Protein AF-A0A354WTX1-F1 (afdb_monomer_lite)

Sequence (164 aa):
MATLYEIDEKLSNIFVTPEGTAVDGTTGEVLDTKALDDLQMEKWTKVDNICRYIKNLQSDMEQYKEEVDKLTARAVSAQKKIDSLKEYLAMHLEAGKKADVPSAQIRWRKSTVVSIPDEKRIPMGFMKQVITTKPDKILIKDCLRAGQTVPGATLEEKQNLSIK

Secondary structure (DSSP, 8-state):
---SS---HHHHHHHS--S-S---TTT-----HHHHHH----HHHHHHHHHHHHHHHHHHHHHHHHHHHHHHHHHHHHHHHHHHHHHHHHHHSPTTS-EEETTEEE----------S-GGGS-GGG----------HHHHHHHHHTT---TT--PPP-------

Structure (mmCIF, N/CA/C/O backbone):
data_AF-A0A354WTX1-F1
#
_entry.id   AF-A0A354WTX1-F1
#
loop_
_atom_site.group_PDB
_atom_site.id
_atom_site.type_symbol
_atom_site.label_atom_id
_atom_site.label_alt_id
_atom_site.label_comp_id
_atom_site.label_asym_id
_atom_site.label_entity_id
_atom_site.label_seq_id
_atom_site.pdbx_PDB_ins_code
_atom_site.Cartn_x
_atom_site.Cartn_y
_atom_site.Cartn_z
_atom_site.occupancy
_atom_site.B_iso_or_equiv
_atom_site.auth_seq_id
_atom_site.auth_comp_id
_atom_site.auth_asym_id
_atom_site.auth_atom_id
_atom_site.pdbx_PDB_model_num
ATOM 1 N N . MET A 1 1 ? 5.615 9.093 20.602 1.00 48.97 1 MET A N 1
ATOM 2 C CA . MET A 1 1 ? 4.557 9.492 19.650 1.00 48.97 1 MET A CA 1
ATOM 3 C C . MET A 1 1 ? 3.677 10.513 20.337 1.00 48.97 1 MET A C 1
ATOM 5 O O . MET A 1 1 ? 3.398 10.328 21.514 1.00 48.97 1 MET A O 1
ATOM 9 N N . ALA A 1 2 ? 3.319 11.603 19.6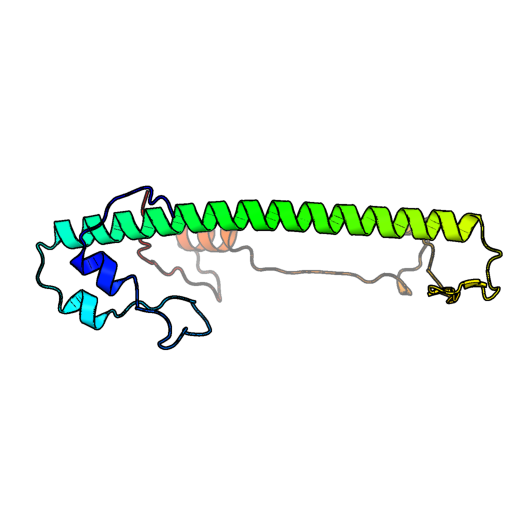61 1.00 57.12 2 ALA A N 1
ATOM 10 C CA . ALA A 1 2 ? 2.326 12.532 20.188 1.00 57.12 2 ALA A CA 1
ATOM 11 C C . ALA A 1 2 ? 0.944 11.907 19.964 1.00 57.12 2 ALA A C 1
ATOM 13 O O . ALA A 1 2 ? 0.580 11.642 18.822 1.00 57.12 2 ALA A O 1
ATOM 14 N N . THR A 1 3 ? 0.215 11.616 21.036 1.00 73.00 3 THR A N 1
ATOM 15 C CA . THR A 1 3 ? -1.151 11.091 20.953 1.00 73.00 3 THR A CA 1
ATOM 16 C C . THR A 1 3 ? -2.130 12.252 20.801 1.00 73.00 3 THR A C 1
ATOM 18 O O . THR A 1 3 ? -1.972 13.293 21.436 1.00 73.00 3 THR A O 1
ATOM 21 N N . LEU A 1 4 ? -3.141 12.096 19.941 1.00 77.44 4 LEU A N 1
ATOM 22 C CA . LEU A 1 4 ? -4.161 13.129 19.726 1.00 77.44 4 LEU A CA 1
ATOM 23 C C . LEU A 1 4 ? -5.085 13.264 20.946 1.00 77.44 4 LEU A C 1
ATOM 25 O O . LEU A 1 4 ? -5.546 14.358 21.265 1.00 77.44 4 LEU A O 1
ATOM 29 N N . TYR A 1 5 ? -5.328 12.151 21.636 1.00 81.75 5 TYR A N 1
ATOM 30 C CA . TYR A 1 5 ? -6.134 12.078 22.845 1.00 81.75 5 TYR A CA 1
ATOM 31 C C . TYR A 1 5 ? -5.376 11.400 23.983 1.00 81.75 5 TYR A C 1
ATOM 33 O O . TYR A 1 5 ? -4.724 10.370 23.787 1.00 81.75 5 TYR A O 1
ATOM 41 N N . GLU A 1 6 ? -5.529 11.948 25.187 1.00 82.62 6 GLU A N 1
ATOM 42 C CA . GLU A 1 6 ? -5.105 11.306 26.430 1.00 82.62 6 GLU A CA 1
ATOM 43 C C . GLU A 1 6 ? -6.123 10.238 26.850 1.00 82.62 6 GLU A C 1
ATOM 45 O O . GLU A 1 6 ? -7.339 10.476 26.832 1.00 82.62 6 GLU A O 1
ATOM 50 N N . ILE A 1 7 ? -5.613 9.070 27.235 1.00 84.75 7 ILE A N 1
ATOM 51 C CA . ILE A 1 7 ? -6.384 7.943 27.765 1.00 84.75 7 ILE A CA 1
ATOM 52 C C . ILE A 1 7 ? -5.926 7.616 29.187 1.00 84.75 7 ILE A C 1
ATOM 54 O O . ILE A 1 7 ? -4.781 7.882 29.548 1.00 84.75 7 ILE A O 1
ATOM 58 N N . ASP A 1 8 ? -6.822 7.038 29.984 1.00 83.94 8 ASP A N 1
ATOM 59 C CA . ASP A 1 8 ? -6.533 6.590 31.348 1.00 83.94 8 ASP A CA 1
ATOM 60 C C . ASP A 1 8 ? -5.355 5.604 31.379 1.00 83.94 8 ASP A C 1
ATOM 62 O O . ASP A 1 8 ? -5.271 4.689 30.556 1.00 83.94 8 ASP A O 1
ATOM 66 N N . GLU A 1 9 ? -4.462 5.767 32.356 1.00 79.62 9 GLU A N 1
ATOM 67 C CA . GLU A 1 9 ? -3.217 5.000 32.476 1.00 79.62 9 GLU A CA 1
ATOM 68 C C . GLU A 1 9 ? -3.467 3.486 32.581 1.00 79.62 9 GLU A C 1
ATOM 70 O O . GLU A 1 9 ? -2.736 2.689 31.991 1.00 79.62 9 GLU A O 1
ATOM 75 N N . LYS A 1 10 ? -4.545 3.061 33.259 1.00 77.69 10 LYS A N 1
ATOM 76 C CA . LYS A 1 10 ? -4.878 1.635 33.402 1.00 77.69 10 LYS A CA 1
ATOM 77 C C . LYS A 1 10 ? -5.288 1.022 32.069 1.00 77.69 10 LYS A C 1
ATOM 79 O O . LYS A 1 10 ? -4.920 -0.112 31.787 1.00 77.69 10 LYS A O 1
ATOM 84 N N . LEU A 1 11 ? -6.024 1.774 31.250 1.00 78.81 11 LEU A N 1
ATOM 85 C CA . LEU A 1 11 ? -6.405 1.352 29.902 1.00 78.81 11 LEU A CA 1
ATOM 86 C C . LEU A 1 11 ? -5.221 1.419 28.941 1.00 78.81 11 LEU A C 1
ATOM 88 O O . LEU A 1 11 ? -5.027 0.490 28.165 1.00 78.81 11 LEU A O 1
ATOM 92 N N . SER A 1 12 ? -4.384 2.452 29.050 1.00 75.69 12 SER A N 1
ATOM 93 C CA . SER A 1 12 ? -3.141 2.552 28.284 1.00 75.69 12 SER A CA 1
ATOM 94 C C . SER A 1 12 ? -2.252 1.329 28.499 1.00 75.69 12 SER A C 1
ATOM 96 O O . SER A 1 12 ? -1.736 0.787 27.533 1.00 75.69 12 SER A O 1
ATOM 98 N N . ASN A 1 13 ? -2.118 0.846 29.735 1.00 75.06 13 ASN A N 1
ATOM 99 C CA . ASN A 1 13 ? -1.311 -0.339 30.044 1.00 75.06 13 ASN A CA 1
ATOM 100 C C . ASN A 1 13 ? -1.927 -1.656 29.538 1.00 75.06 13 ASN A C 1
ATOM 102 O O . ASN A 1 13 ? -1.200 -2.617 29.313 1.00 75.06 13 ASN A O 1
ATOM 106 N N . ILE A 1 14 ? -3.251 -1.717 29.353 1.00 75.06 14 ILE A N 1
ATOM 107 C CA . ILE A 1 14 ? -3.923 -2.871 28.727 1.00 75.06 14 ILE A CA 1
ATOM 108 C C . ILE A 1 14 ? -3.722 -2.845 27.208 1.00 75.06 14 ILE A C 1
ATOM 110 O O . ILE A 1 14 ? -3.540 -3.890 26.589 1.00 75.06 14 ILE A O 1
ATOM 114 N N . PHE A 1 15 ? -3.747 -1.655 26.603 1.00 71.81 15 PHE A N 1
ATOM 115 C CA . PHE A 1 15 ? -3.575 -1.474 25.161 1.00 71.81 15 PHE A CA 1
ATOM 116 C C . PHE A 1 15 ? -2.108 -1.500 24.711 1.00 71.81 15 PHE A C 1
ATOM 118 O O . PHE A 1 15 ? -1.822 -1.810 23.557 1.00 71.81 15 PHE A O 1
ATOM 125 N N . VAL A 1 16 ? -1.175 -1.173 25.607 1.00 63.91 16 VAL A N 1
ATOM 126 C CA . VAL A 1 16 ? 0.269 -1.186 25.367 1.00 63.91 16 VAL A CA 1
ATOM 127 C C . VAL A 1 16 ? 0.861 -2.364 26.126 1.00 63.91 16 VAL A C 1
ATOM 129 O O . VAL A 1 16 ? 1.198 -2.264 27.303 1.00 63.91 16 VAL A O 1
ATOM 132 N N . THR A 1 17 ? 1.010 -3.502 25.457 1.00 54.75 17 THR A N 1
ATOM 133 C CA . THR A 1 17 ? 1.785 -4.605 26.029 1.00 54.75 17 THR A CA 1
ATOM 134 C C . THR A 1 17 ? 3.263 -4.199 26.072 1.00 54.75 17 THR A C 1
ATOM 136 O O . THR A 1 17 ? 3.777 -3.692 25.069 1.00 54.75 17 THR A O 1
ATOM 139 N N . PRO A 1 18 ? 3.983 -4.431 27.186 1.00 46.94 18 PRO A N 1
ATOM 140 C CA . PRO A 1 18 ? 5.437 -4.368 27.191 1.00 46.94 18 PRO A CA 1
ATOM 141 C C . PRO A 1 18 ? 5.950 -5.359 26.148 1.00 46.94 18 PRO A C 1
ATOM 143 O O . PRO A 1 18 ? 5.509 -6.507 26.113 1.00 46.94 18 PRO A O 1
ATOM 146 N N . GLU A 1 19 ? 6.819 -4.872 25.273 1.00 48.44 19 GLU A N 1
ATOM 147 C CA . GLU A 1 19 ? 7.413 -5.565 24.133 1.00 48.44 19 GLU A CA 1
ATOM 148 C C . GLU A 1 19 ? 7.473 -7.104 24.270 1.00 48.44 19 GLU A C 1
ATOM 150 O O . GLU A 1 19 ? 8.220 -7.641 25.087 1.00 48.44 19 GLU A O 1
ATOM 155 N N . GLY A 1 20 ? 6.729 -7.825 23.417 1.00 47.62 20 GLY A N 1
ATOM 156 C CA . GLY A 1 20 ? 7.103 -9.197 23.050 1.00 47.62 20 GLY A CA 1
ATOM 157 C C . GLY A 1 20 ? 6.191 -10.361 23.448 1.00 47.62 20 GLY A C 1
ATOM 158 O O . GLY A 1 20 ? 6.700 -11.474 23.568 1.00 47.62 20 GLY A O 1
ATOM 159 N N . THR A 1 21 ? 4.869 -10.200 23.576 1.00 39.56 21 THR A N 1
ATOM 160 C CA . THR A 1 21 ? 3.966 -11.372 23.632 1.00 39.56 21 THR A CA 1
ATOM 161 C C . THR A 1 21 ? 2.957 -11.391 22.483 1.00 39.56 21 THR A C 1
ATOM 163 O O . THR A 1 21 ? 2.128 -10.505 22.342 1.00 39.56 21 THR A O 1
ATOM 166 N N . ALA A 1 22 ? 3.118 -12.422 21.643 1.00 37.97 22 ALA A N 1
ATOM 167 C CA . ALA A 1 22 ? 2.235 -12.909 20.581 1.00 37.97 22 ALA A CA 1
ATOM 168 C C . ALA A 1 22 ? 1.531 -11.837 19.731 1.00 37.97 22 ALA A C 1
ATOM 170 O O . ALA A 1 22 ? 0.352 -11.546 19.900 1.00 37.97 22 ALA A O 1
ATOM 171 N N . VAL A 1 23 ? 2.255 -11.337 18.728 1.00 44.81 23 VAL A N 1
ATOM 172 C CA . VAL A 1 23 ? 1.644 -10.721 17.547 1.00 44.81 23 VAL A CA 1
ATOM 173 C C . VAL A 1 23 ? 0.732 -11.772 16.903 1.00 44.81 23 VAL A C 1
ATOM 175 O O . VAL A 1 23 ? 1.229 -12.769 16.375 1.00 44.81 23 VAL A O 1
ATOM 178 N N . ASP A 1 24 ? -0.588 -11.582 16.953 1.00 45.31 24 ASP A N 1
ATOM 179 C CA . ASP A 1 24 ? -1.495 -12.332 16.086 1.00 45.31 24 ASP A CA 1
ATOM 180 C C . ASP A 1 24 ? -1.164 -11.958 14.636 1.00 45.31 24 ASP A C 1
ATOM 182 O O . ASP A 1 24 ? -1.369 -10.818 14.208 1.00 45.31 24 ASP A O 1
ATOM 186 N N . GLY A 1 25 ? -0.596 -12.910 13.890 1.00 41.25 25 GLY A N 1
ATOM 187 C CA . GLY A 1 25 ? -0.036 -12.705 12.548 1.00 41.25 25 GLY A CA 1
ATOM 188 C C . GLY A 1 25 ? -1.056 -12.312 11.472 1.00 41.25 25 GLY A C 1
ATOM 189 O O . GLY A 1 25 ? -0.680 -12.128 10.316 1.00 41.25 25 GLY A O 1
ATOM 190 N N . THR A 1 26 ? -2.330 -12.188 11.840 1.00 40.41 26 THR A N 1
ATOM 191 C CA . THR A 1 26 ? -3.440 -11.797 10.968 1.00 40.41 26 THR A CA 1
ATOM 192 C C . THR A 1 26 ? -3.954 -10.383 11.212 1.00 40.41 26 THR A C 1
ATOM 194 O O . THR A 1 26 ? -4.395 -9.746 10.256 1.00 40.41 26 THR A O 1
ATOM 197 N N . THR A 1 27 ? -3.879 -9.875 12.445 1.00 43.62 27 THR A N 1
ATOM 198 C CA . THR A 1 27 ? -4.576 -8.633 12.834 1.00 43.62 27 THR A CA 1
ATOM 199 C C . THR A 1 27 ? -3.638 -7.580 13.428 1.00 43.62 27 THR A C 1
ATOM 201 O O . THR A 1 27 ? -3.970 -6.400 13.420 1.00 43.62 27 THR A O 1
ATOM 204 N N . GLY A 1 28 ? -2.446 -7.968 13.902 1.00 45.44 28 GLY A N 1
ATOM 205 C CA . GLY A 1 28 ? -1.471 -7.037 14.488 1.00 45.44 28 GLY A CA 1
ATOM 206 C C . GLY A 1 28 ? -1.902 -6.401 15.818 1.00 45.44 28 GLY A C 1
ATOM 207 O O . GLY A 1 28 ? -1.156 -5.596 16.368 1.00 45.44 28 GLY A O 1
ATOM 208 N N . GLU A 1 29 ? -3.069 -6.767 16.351 1.00 50.03 29 GLU A N 1
ATOM 209 C CA . GLU A 1 29 ? -3.581 -6.285 17.633 1.00 50.03 29 GLU A CA 1
ATOM 210 C C . GLU A 1 29 ? -3.171 -7.229 18.769 1.00 50.03 29 GLU A C 1
ATOM 212 O O . GLU A 1 29 ? -3.405 -8.437 18.711 1.00 50.03 29 GLU A O 1
ATOM 217 N N . VAL A 1 30 ? -2.597 -6.657 19.829 1.00 55.06 30 VAL A N 1
ATOM 218 C CA . VAL A 1 30 ? -2.377 -7.319 21.122 1.00 55.06 30 VAL A CA 1
ATOM 219 C C . VAL A 1 30 ? -3.390 -6.737 22.111 1.00 55.06 30 VAL A C 1
ATOM 221 O O . VAL A 1 30 ? -3.047 -5.973 23.006 1.00 55.06 30 VAL A O 1
ATOM 224 N N . LEU A 1 31 ? -4.678 -7.018 21.891 1.00 58.53 31 LEU A N 1
ATOM 225 C CA . LEU A 1 31 ? -5.747 -6.591 22.796 1.00 58.53 31 LEU A CA 1
ATOM 226 C C . LEU A 1 31 ? -6.088 -7.732 23.763 1.00 58.53 31 LEU A C 1
ATOM 228 O O . LEU A 1 31 ? -6.745 -8.703 23.379 1.00 58.53 31 LEU A O 1
ATOM 232 N N . ASP A 1 32 ? -5.696 -7.607 25.033 1.00 67.38 32 ASP A N 1
ATOM 233 C CA . ASP A 1 32 ? -6.185 -8.509 26.081 1.00 67.38 32 ASP A CA 1
ATOM 234 C C . ASP A 1 32 ? -7.626 -8.132 26.458 1.00 67.38 32 ASP A C 1
ATOM 236 O O . ASP A 1 32 ? -7.900 -7.354 27.375 1.00 67.38 32 ASP A O 1
ATOM 240 N N . THR A 1 33 ? -8.569 -8.684 25.696 1.00 68.50 33 THR A N 1
ATOM 241 C CA . THR A 1 33 ? -10.012 -8.504 25.912 1.00 68.50 33 THR A CA 1
ATOM 242 C C . THR A 1 33 ? -10.462 -8.938 27.307 1.00 68.50 33 THR A C 1
ATOM 244 O O . THR A 1 33 ? -11.394 -8.343 27.841 1.00 68.50 33 THR A O 1
ATOM 247 N N . LYS A 1 34 ? -9.775 -9.899 27.942 1.00 68.88 34 LYS A N 1
ATOM 248 C CA . LYS A 1 34 ? -10.098 -10.340 29.306 1.00 68.88 34 LYS A CA 1
ATOM 249 C C . LYS A 1 34 ? -9.658 -9.311 30.336 1.00 68.88 34 LYS A C 1
ATOM 251 O O . LYS A 1 34 ? -10.458 -8.931 31.182 1.00 68.88 34 LYS A O 1
ATOM 256 N N . ALA A 1 35 ? -8.433 -8.797 30.219 1.00 70.12 35 ALA A N 1
ATOM 257 C CA . ALA A 1 35 ? -7.965 -7.710 31.078 1.00 70.12 35 ALA A CA 1
ATOM 258 C C . ALA A 1 35 ? -8.824 -6.448 30.917 1.00 70.12 35 ALA A C 1
ATOM 260 O O . ALA A 1 35 ? -9.086 -5.744 31.895 1.00 70.12 35 ALA A O 1
ATOM 261 N N . LEU A 1 36 ? -9.302 -6.179 29.695 1.00 74.50 36 LEU A N 1
ATOM 262 C CA . LEU A 1 36 ? -10.254 -5.106 29.458 1.00 74.50 36 LEU A CA 1
ATOM 263 C C . LEU A 1 36 ? -11.559 -5.375 30.206 1.00 74.50 36 LEU A C 1
ATOM 265 O O . LEU A 1 36 ? -12.004 -4.487 30.923 1.00 74.50 36 LEU A O 1
ATOM 269 N N . ASP A 1 37 ? -12.175 -6.549 30.074 1.00 77.06 37 ASP A N 1
ATOM 270 C CA . ASP A 1 37 ? -13.432 -6.906 30.750 1.00 77.06 37 ASP A CA 1
ATOM 271 C C . ASP A 1 37 ? -13.327 -6.886 32.282 1.00 77.06 37 ASP A C 1
ATOM 273 O O . ASP A 1 37 ? -14.221 -6.347 32.940 1.00 77.06 37 ASP A O 1
ATOM 277 N N . ASP A 1 38 ? -12.211 -7.362 32.833 1.00 77.75 38 ASP A N 1
ATOM 278 C CA . ASP A 1 38 ? -11.940 -7.402 34.273 1.00 77.75 38 ASP A CA 1
ATOM 279 C C . ASP A 1 38 ? -11.668 -6.011 34.879 1.00 77.75 38 ASP A C 1
ATOM 281 O O . ASP A 1 38 ? -11.791 -5.817 36.096 1.00 77.75 38 ASP A O 1
ATOM 285 N N . LEU A 1 39 ? -11.340 -5.009 34.051 1.00 78.44 39 LEU A N 1
ATOM 286 C CA . LEU A 1 39 ? -11.106 -3.643 34.508 1.00 78.44 39 LEU A CA 1
ATOM 287 C C . LEU A 1 39 ? -12.392 -3.015 35.070 1.00 78.44 39 LEU A C 1
ATOM 289 O O . LEU A 1 39 ? -13.314 -2.641 34.337 1.00 78.44 39 LEU A O 1
ATOM 293 N N . GLN A 1 40 ? -12.401 -2.818 36.389 1.00 77.75 40 GLN A N 1
ATOM 294 C CA . GLN A 1 40 ? -13.459 -2.113 37.110 1.00 77.75 40 GLN A CA 1
ATOM 295 C C . GLN A 1 40 ? -13.336 -0.595 36.910 1.00 77.75 40 GLN A C 1
ATOM 297 O O . GLN A 1 40 ? -12.481 0.067 37.501 1.00 77.75 40 GLN A O 1
ATOM 302 N N . MET A 1 41 ? -14.209 -0.048 36.066 1.00 81.88 41 MET A N 1
ATOM 303 C CA . MET A 1 41 ? -14.314 1.371 35.725 1.00 81.88 41 MET A CA 1
ATOM 304 C C . MET A 1 41 ? -15.780 1.714 35.421 1.00 81.88 41 MET A C 1
ATOM 306 O O . MET A 1 41 ? -16.558 0.845 35.024 1.00 81.88 41 MET A O 1
ATOM 310 N N . GLU A 1 42 ? -16.165 2.982 35.585 1.00 85.69 42 GLU A N 1
ATOM 311 C CA . GLU A 1 42 ? -17.477 3.463 35.143 1.00 85.69 42 GLU A CA 1
ATOM 312 C C . GLU A 1 42 ? -17.653 3.218 33.631 1.00 85.69 42 GLU A C 1
ATOM 314 O O . GLU A 1 42 ? -16.760 3.487 32.824 1.00 85.69 42 GLU A O 1
ATOM 319 N N . LYS A 1 43 ? -18.800 2.645 33.248 1.00 79.94 43 LYS A N 1
ATOM 320 C CA . LYS A 1 43 ? -19.035 2.114 31.899 1.00 79.94 43 LYS A CA 1
ATOM 321 C C . LYS A 1 43 ? -18.765 3.153 30.810 1.00 79.94 43 LYS A C 1
ATOM 323 O O . LYS A 1 43 ? -18.112 2.829 29.820 1.00 79.94 43 LYS A O 1
ATOM 328 N N . TRP A 1 44 ? -19.254 4.379 30.972 1.00 85.50 44 TRP A N 1
ATOM 329 C CA . TRP A 1 44 ? -19.088 5.435 29.975 1.00 85.50 44 TRP A CA 1
ATOM 330 C C . TRP A 1 44 ? -17.666 5.978 29.915 1.00 85.50 44 TRP A C 1
ATOM 332 O O . TRP A 1 44 ? -17.182 6.278 28.830 1.00 85.50 44 TRP A O 1
ATOM 342 N N . THR A 1 45 ? -16.963 6.003 31.040 1.00 84.19 45 THR A N 1
ATOM 343 C CA . THR A 1 45 ? -15.543 6.350 31.121 1.00 84.19 45 THR A CA 1
ATOM 344 C C . THR A 1 45 ? -14.696 5.326 30.367 1.00 84.19 45 THR A C 1
ATOM 346 O O . THR A 1 45 ? -13.800 5.693 29.608 1.00 84.19 45 THR A O 1
ATOM 349 N N . LYS A 1 46 ? -15.014 4.034 30.500 1.00 81.81 46 LYS A N 1
ATOM 350 C CA . LYS A 1 46 ? -14.344 2.963 29.749 1.00 81.81 46 LYS A CA 1
ATOM 351 C C . LYS A 1 46 ? -14.604 3.086 28.248 1.00 81.81 46 LYS A C 1
ATOM 353 O O . LYS A 1 46 ? -13.669 3.002 27.457 1.00 81.81 46 LYS A O 1
ATOM 358 N N . VAL A 1 47 ? -15.855 3.344 27.860 1.00 85.50 47 VAL A N 1
ATOM 359 C CA . VAL A 1 47 ? -16.238 3.576 26.457 1.00 85.50 47 VAL A CA 1
ATOM 360 C C . VAL A 1 47 ? -15.525 4.801 25.875 1.00 85.50 47 VAL A C 1
ATOM 362 O O . VAL A 1 47 ? -14.982 4.706 24.779 1.00 85.50 47 VAL A O 1
ATOM 365 N N . ASP A 1 48 ? -15.477 5.925 26.596 1.00 86.31 48 ASP A N 1
ATOM 366 C CA . ASP A 1 48 ? -14.813 7.153 26.138 1.00 86.31 48 ASP A CA 1
ATOM 367 C C . ASP A 1 48 ? -13.319 6.923 25.883 1.00 86.31 48 ASP A C 1
ATOM 369 O O . ASP A 1 48 ? -12.803 7.262 24.819 1.00 86.31 48 ASP A O 1
ATOM 373 N N . ASN A 1 49 ? -12.630 6.254 26.809 1.00 85.19 49 ASN A N 1
ATOM 374 C CA . ASN A 1 49 ? -11.215 5.931 26.649 1.00 85.19 49 ASN A CA 1
ATOM 375 C C . ASN A 1 49 ? -10.947 4.978 25.473 1.00 85.19 49 ASN A C 1
ATOM 377 O O . ASN A 1 49 ? -9.986 5.186 24.732 1.00 85.19 49 ASN A O 1
ATOM 381 N N . ILE A 1 50 ? -11.805 3.975 25.250 1.00 85.19 50 ILE A N 1
ATOM 382 C CA . ILE A 1 50 ? -11.709 3.096 24.071 1.00 85.19 50 ILE A CA 1
ATOM 383 C C . ILE A 1 50 ? -11.901 3.910 22.782 1.00 85.19 50 ILE A C 1
ATOM 385 O O . ILE A 1 50 ? -11.120 3.771 21.843 1.00 85.19 50 ILE A O 1
ATOM 389 N N . CYS A 1 51 ? -12.893 4.804 22.736 1.00 86.44 51 CYS A N 1
ATOM 390 C CA . CYS A 1 51 ? -13.121 5.680 21.585 1.00 86.44 51 CYS A CA 1
ATOM 391 C C . CYS A 1 51 ? -11.909 6.577 21.294 1.00 86.44 51 CYS A C 1
ATOM 393 O O . CYS A 1 51 ? -11.505 6.704 20.138 1.00 86.44 51 CYS A O 1
ATOM 395 N N . ARG A 1 52 ? -11.304 7.173 22.328 1.00 86.69 52 ARG A N 1
ATOM 396 C CA . ARG A 1 52 ? -10.079 7.981 22.208 1.00 86.69 52 ARG A CA 1
ATOM 397 C C . ARG A 1 52 ? -8.906 7.166 21.673 1.00 86.69 52 ARG A C 1
ATOM 399 O O . ARG A 1 52 ? -8.202 7.635 20.782 1.00 86.69 52 ARG A O 1
ATOM 406 N N . TYR A 1 53 ? -8.729 5.943 22.170 1.00 85.19 53 TYR A N 1
ATOM 407 C CA . TYR A 1 53 ? -7.681 5.046 21.692 1.00 85.19 53 TYR A CA 1
ATOM 408 C C . TYR A 1 53 ? -7.874 4.682 20.213 1.00 85.19 53 TYR A C 1
ATOM 410 O O . TYR A 1 53 ? -6.936 4.799 19.428 1.00 85.19 53 TYR A O 1
ATOM 418 N N . ILE A 1 54 ? -9.103 4.365 19.791 1.00 86.44 54 ILE A N 1
ATOM 419 C CA . ILE A 1 54 ? -9.416 4.096 18.379 1.00 86.44 54 ILE A CA 1
ATOM 420 C C . ILE A 1 54 ? -9.113 5.315 17.497 1.00 86.44 54 ILE A C 1
ATOM 422 O O . ILE A 1 54 ? -8.551 5.154 16.416 1.00 86.44 54 ILE A O 1
ATOM 426 N N . LYS A 1 55 ? -9.418 6.538 17.949 1.00 87.50 55 LYS A N 1
ATOM 427 C CA . LYS A 1 55 ? -9.071 7.761 17.204 1.00 87.50 55 LYS A CA 1
ATOM 428 C C . LYS A 1 55 ? -7.563 7.980 17.088 1.00 87.50 55 LYS A C 1
ATOM 430 O O . LYS A 1 55 ? -7.097 8.421 16.039 1.00 87.50 55 LYS A O 1
ATOM 435 N N . ASN A 1 56 ? -6.800 7.657 18.132 1.00 85.88 56 ASN A N 1
ATOM 436 C CA . ASN A 1 56 ? -5.339 7.685 18.063 1.00 85.88 56 ASN A CA 1
ATOM 437 C C . ASN A 1 56 ? -4.829 6.687 17.009 1.00 85.88 56 ASN A C 1
ATOM 439 O O . ASN A 1 56 ? -4.065 7.082 16.135 1.00 85.88 56 ASN A O 1
ATOM 443 N N . LEU A 1 57 ? -5.333 5.447 17.011 1.00 85.81 57 LEU A N 1
ATOM 444 C CA . LEU A 1 57 ? -4.965 4.437 16.009 1.00 85.81 57 LEU A CA 1
ATOM 445 C C . LEU A 1 57 ? -5.360 4.837 14.579 1.00 85.81 57 LEU A C 1
ATOM 447 O O . LEU A 1 57 ? -4.609 4.579 13.642 1.00 85.81 57 LEU A O 1
ATOM 451 N N . GLN A 1 58 ? -6.516 5.480 14.390 1.00 85.88 58 GLN A N 1
ATOM 452 C CA . GLN A 1 58 ? -6.924 6.014 13.085 1.00 85.88 58 GLN A CA 1
ATOM 453 C C . GLN A 1 58 ? -5.955 7.093 12.590 1.00 85.88 58 GLN A C 1
ATOM 455 O O . GLN A 1 58 ? -5.549 7.052 11.430 1.00 85.88 58 GLN A O 1
ATOM 460 N N . SER A 1 59 ? -5.543 8.010 13.470 1.00 86.94 59 SER A N 1
ATOM 461 C CA . SER A 1 59 ? -4.539 9.033 13.154 1.00 86.94 59 SER A CA 1
ATOM 462 C C . SER A 1 59 ? -3.190 8.410 12.784 1.00 86.94 59 SER A C 1
ATOM 464 O O . SER A 1 59 ? -2.596 8.782 11.772 1.00 86.94 59 SER A O 1
ATOM 466 N N . ASP A 1 60 ? -2.725 7.422 13.553 1.00 84.31 60 ASP A N 1
ATOM 467 C CA . ASP A 1 60 ? -1.476 6.711 13.262 1.00 84.31 60 ASP A CA 1
ATOM 468 C C . ASP A 1 60 ? -1.560 5.974 11.917 1.00 84.31 60 ASP A C 1
ATOM 470 O O . ASP A 1 60 ? -0.656 6.077 11.089 1.00 84.31 60 ASP A O 1
ATOM 474 N N . MET A 1 61 ? -2.673 5.282 11.649 1.00 87.06 61 MET A N 1
ATOM 475 C CA . MET A 1 61 ? -2.923 4.602 10.375 1.00 87.06 61 MET A CA 1
ATOM 476 C C . MET A 1 61 ? -2.876 5.574 9.188 1.00 87.06 61 MET A C 1
ATOM 478 O O . MET A 1 61 ? -2.276 5.255 8.159 1.00 87.06 61 MET A O 1
ATOM 482 N N . GLU A 1 62 ? -3.503 6.746 9.305 1.00 89.50 62 GLU A N 1
ATOM 483 C CA . GLU A 1 62 ? -3.483 7.772 8.258 1.00 89.50 62 GLU A CA 1
ATOM 484 C C . GLU A 1 62 ? -2.067 8.302 8.011 1.00 89.50 62 GLU A C 1
ATOM 486 O O . GLU A 1 62 ? -1.641 8.373 6.856 1.00 89.50 62 GLU A O 1
ATOM 491 N N . GLN A 1 63 ? -1.305 8.573 9.076 1.00 87.81 63 GLN A N 1
ATOM 492 C CA . GLN A 1 63 ? 0.098 8.983 8.975 1.00 87.81 63 GLN A CA 1
ATOM 493 C C . GLN A 1 63 ? 0.958 7.905 8.304 1.00 87.81 63 GLN A C 1
ATOM 495 O O . GLN A 1 63 ? 1.734 8.204 7.395 1.00 87.81 63 GLN A O 1
ATOM 500 N N . TYR A 1 64 ? 0.802 6.636 8.693 1.00 87.62 64 TYR A N 1
ATOM 501 C CA . TYR A 1 64 ? 1.528 5.532 8.064 1.00 87.62 64 TYR A CA 1
ATOM 502 C C . TYR A 1 64 ? 1.184 5.391 6.589 1.00 87.62 64 TYR A C 1
ATOM 504 O O . TYR A 1 64 ? 2.080 5.191 5.770 1.00 87.62 64 TYR A O 1
ATOM 512 N N . LYS A 1 65 ? -0.095 5.512 6.229 1.00 91.81 65 LYS A N 1
ATOM 513 C CA . LYS A 1 65 ? -0.526 5.453 4.834 1.00 91.81 65 LYS A CA 1
ATOM 514 C C . LYS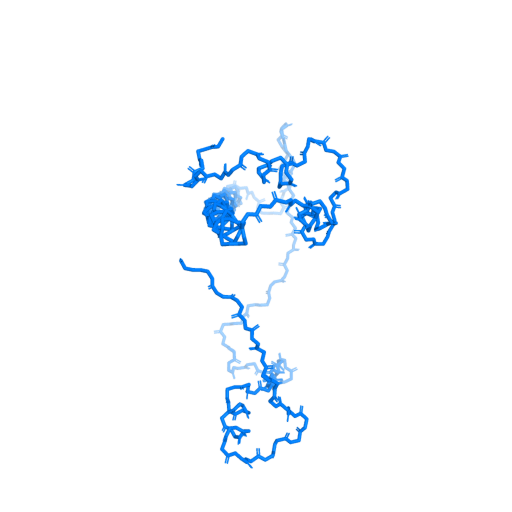 A 1 65 ? 0.093 6.585 4.016 1.00 91.81 65 LYS A C 1
ATOM 516 O O . LYS A 1 65 ? 0.614 6.327 2.935 1.00 91.81 65 LYS A O 1
ATOM 521 N N . GLU A 1 66 ? 0.094 7.805 4.546 1.00 93.38 66 GLU A N 1
ATOM 522 C CA . GLU A 1 66 ? 0.722 8.952 3.890 1.00 93.38 66 GLU A CA 1
ATOM 523 C C . GLU A 1 66 ? 2.228 8.723 3.669 1.00 93.38 66 GLU A C 1
ATOM 525 O O . GLU A 1 66 ? 2.752 8.978 2.581 1.00 93.38 66 GLU A O 1
ATOM 530 N N . GLU A 1 67 ? 2.932 8.185 4.666 1.00 90.81 67 GLU A N 1
ATOM 531 C CA . GLU A 1 67 ? 4.355 7.856 4.541 1.00 90.81 67 GLU A CA 1
ATOM 532 C C . GLU A 1 67 ? 4.616 6.713 3.551 1.00 90.81 67 GLU A C 1
ATOM 534 O O . GLU A 1 67 ? 5.536 6.803 2.732 1.00 90.81 67 GLU A O 1
ATOM 539 N N . VAL A 1 68 ? 3.786 5.667 3.544 1.00 93.62 68 VAL A N 1
ATOM 540 C CA . VAL A 1 68 ? 3.863 4.586 2.549 1.00 93.62 68 VAL A CA 1
ATOM 541 C C . VAL A 1 68 ? 3.654 5.132 1.139 1.00 93.62 68 VAL A C 1
ATOM 543 O O . VAL A 1 68 ? 4.417 4.782 0.233 1.00 93.62 68 VAL A O 1
ATOM 546 N N . ASP A 1 69 ? 2.683 6.020 0.938 1.00 94.00 69 ASP A N 1
ATOM 547 C CA . ASP A 1 69 ? 2.422 6.645 -0.358 1.00 94.00 69 ASP A CA 1
ATOM 548 C C . ASP A 1 69 ? 3.620 7.499 -0.809 1.00 94.00 69 ASP A C 1
ATOM 550 O O . ASP A 1 69 ? 4.076 7.385 -1.954 1.00 94.00 69 ASP A O 1
ATOM 554 N N . LYS A 1 70 ? 4.221 8.282 0.099 1.00 94.44 70 LYS A N 1
ATOM 555 C CA . LYS A 1 70 ? 5.453 9.048 -0.170 1.00 94.44 70 LYS A CA 1
ATOM 556 C C . LYS A 1 70 ? 6.622 8.141 -0.552 1.00 94.44 70 LYS A C 1
ATOM 558 O O . LYS A 1 70 ? 7.333 8.422 -1.523 1.00 94.44 70 LYS A O 1
ATOM 563 N N . LEU A 1 71 ? 6.847 7.059 0.192 1.00 94.25 71 LEU A N 1
ATOM 564 C CA . LEU A 1 71 ? 7.925 6.105 -0.075 1.00 94.25 71 LEU A CA 1
ATOM 565 C C . LEU A 1 71 ? 7.714 5.381 -1.404 1.00 94.25 71 LEU A C 1
ATOM 567 O O . LEU A 1 71 ? 8.652 5.256 -2.193 1.00 94.25 71 LEU A O 1
ATOM 571 N N . THR A 1 72 ? 6.478 4.987 -1.700 1.00 94.94 72 THR A N 1
ATOM 572 C CA . THR A 1 72 ? 6.108 4.356 -2.969 1.00 94.94 72 THR A CA 1
ATOM 573 C C . THR A 1 72 ? 6.347 5.312 -4.137 1.00 94.94 72 THR A C 1
ATOM 575 O O . THR A 1 72 ? 6.985 4.938 -5.123 1.00 94.94 72 THR A O 1
ATOM 578 N N . ALA A 1 73 ? 5.941 6.580 -4.018 1.00 95.25 73 ALA A N 1
ATOM 579 C CA . ALA A 1 73 ? 6.198 7.597 -5.037 1.00 95.25 73 ALA A CA 1
ATOM 580 C C . ALA A 1 73 ? 7.704 7.821 -5.277 1.00 95.25 73 ALA A C 1
ATOM 582 O O . ALA A 1 73 ? 8.149 7.952 -6.426 1.00 95.25 73 ALA A O 1
ATOM 583 N N . ARG A 1 74 ? 8.515 7.815 -4.210 1.00 94.00 74 ARG A N 1
ATOM 584 C CA . ARG A 1 74 ? 9.983 7.888 -4.307 1.00 94.00 74 ARG A CA 1
ATOM 585 C C . ARG A 1 74 ? 10.569 6.660 -5.002 1.00 94.00 74 ARG A C 1
ATOM 587 O O . ARG A 1 74 ? 11.406 6.825 -5.888 1.00 94.00 74 ARG A O 1
ATOM 594 N N . ALA A 1 75 ? 10.104 5.458 -4.662 1.00 94.88 75 ALA A N 1
ATOM 595 C CA . ALA A 1 75 ? 10.549 4.215 -5.288 1.00 94.88 75 ALA A CA 1
ATOM 596 C C . ALA A 1 75 ? 10.240 4.201 -6.794 1.00 94.88 75 ALA A C 1
ATOM 598 O O . ALA A 1 75 ? 11.119 3.923 -7.608 1.00 94.88 75 ALA A O 1
ATOM 599 N N . VAL A 1 76 ? 9.026 4.605 -7.183 1.00 95.88 76 VAL A N 1
ATOM 600 C CA . VAL A 1 76 ? 8.624 4.742 -8.593 1.00 95.88 76 VAL A CA 1
ATOM 601 C C . VAL A 1 76 ? 9.490 5.772 -9.322 1.00 95.88 76 VAL A C 1
ATOM 603 O O . VAL A 1 76 ? 9.904 5.544 -10.459 1.00 95.88 76 VAL A O 1
ATOM 606 N N . SER A 1 77 ? 9.803 6.899 -8.683 1.00 94.88 77 SER A N 1
ATOM 607 C CA . SER A 1 77 ? 10.664 7.932 -9.273 1.00 94.88 77 SER A CA 1
ATOM 608 C C . SER A 1 77 ? 12.100 7.440 -9.476 1.00 94.88 77 SER A C 1
ATOM 610 O O . SER A 1 77 ? 12.693 7.681 -10.529 1.00 94.88 77 SER A O 1
ATOM 612 N N . ALA A 1 78 ? 12.646 6.701 -8.507 1.00 94.69 78 ALA A N 1
ATOM 613 C CA . ALA A 1 78 ? 13.950 6.058 -8.631 1.00 94.69 78 ALA A CA 1
ATOM 614 C C . ALA A 1 78 ? 13.954 5.017 -9.760 1.00 94.69 78 ALA A C 1
ATOM 616 O O . ALA A 1 78 ? 14.871 5.023 -10.578 1.00 94.69 78 ALA A O 1
ATOM 617 N N . GLN A 1 79 ? 12.902 4.199 -9.868 1.00 94.44 79 GLN A N 1
ATOM 618 C CA . GLN A 1 79 ? 12.747 3.221 -10.945 1.00 94.44 79 GLN A CA 1
ATOM 619 C C . GLN A 1 79 ? 12.743 3.894 -12.325 1.00 94.44 79 GLN A C 1
ATOM 621 O O . GLN A 1 79 ? 13.531 3.521 -13.191 1.00 94.44 79 GLN A O 1
ATOM 626 N N . LYS A 1 80 ? 11.952 4.959 -12.508 1.00 95.56 80 LYS A N 1
ATOM 627 C CA . LYS A 1 80 ? 11.943 5.743 -13.756 1.00 95.56 80 LYS A CA 1
ATOM 628 C C . LYS A 1 80 ? 13.320 6.313 -14.094 1.00 95.56 80 LYS A C 1
ATOM 630 O O . LYS A 1 80 ? 13.727 6.302 -15.252 1.00 95.56 80 LYS A O 1
ATOM 635 N N . LYS A 1 81 ? 14.052 6.801 -13.088 1.00 94.75 81 LYS A N 1
ATOM 636 C CA . LYS A 1 81 ? 15.406 7.334 -13.280 1.00 94.75 81 LYS A CA 1
ATOM 637 C C . LYS A 1 81 ? 16.401 6.240 -13.669 1.00 94.75 81 LYS A C 1
ATOM 639 O O . LYS A 1 81 ? 17.224 6.467 -14.548 1.00 94.75 81 LYS A O 1
ATOM 644 N N . ILE A 1 82 ? 16.304 5.058 -13.060 1.00 93.44 82 ILE A N 1
ATOM 645 C CA . ILE A 1 82 ? 17.093 3.881 -13.444 1.00 93.44 82 ILE A CA 1
ATOM 646 C C . ILE A 1 82 ? 16.822 3.520 -14.905 1.00 93.44 82 ILE A C 1
ATOM 648 O O . ILE A 1 82 ? 17.767 3.307 -15.660 1.00 93.44 82 ILE A O 1
ATOM 652 N N . ASP A 1 83 ? 15.556 3.471 -15.312 1.00 92.94 83 ASP A N 1
ATOM 653 C CA . ASP A 1 83 ? 15.186 3.087 -16.674 1.00 92.94 83 ASP A CA 1
ATOM 654 C C . ASP A 1 83 ? 15.649 4.126 -17.704 1.00 92.94 83 ASP A C 1
ATOM 656 O O . ASP A 1 83 ? 16.252 3.753 -18.707 1.00 92.94 83 ASP A O 1
ATOM 660 N N . SER A 1 84 ? 15.514 5.422 -17.403 1.00 93.94 84 SER A N 1
ATOM 661 C CA . SER A 1 84 ? 16.062 6.499 -18.238 1.00 93.94 84 SER A CA 1
ATOM 662 C C . SER A 1 84 ? 17.589 6.421 -18.375 1.00 93.94 84 SER A C 1
ATOM 664 O O . SER A 1 84 ? 18.122 6.598 -19.469 1.00 93.94 84 SER A O 1
ATOM 666 N N . LEU A 1 85 ? 18.314 6.100 -17.296 1.00 93.31 85 LEU A N 1
ATOM 667 C CA . LEU A 1 85 ? 19.768 5.912 -17.355 1.00 93.31 85 LEU A CA 1
ATOM 668 C C . LEU A 1 85 ? 20.162 4.657 -18.144 1.00 93.31 85 LEU A C 1
ATOM 670 O O . LEU A 1 85 ? 21.158 4.681 -18.863 1.00 93.31 85 LEU A O 1
ATOM 674 N N . LYS A 1 86 ? 19.389 3.569 -18.049 1.00 89.81 86 LYS A N 1
ATOM 675 C CA . LYS A 1 86 ? 19.593 2.378 -18.888 1.00 89.81 86 LYS A CA 1
ATOM 676 C C . LYS A 1 86 ? 19.375 2.693 -20.364 1.00 89.81 86 LYS A C 1
ATOM 678 O O . LYS A 1 86 ? 20.155 2.226 -21.186 1.00 89.81 86 LYS A O 1
ATOM 683 N N . GLU A 1 87 ? 18.351 3.475 -20.692 1.00 88.94 87 GLU A N 1
ATOM 684 C CA . GLU A 1 87 ? 18.066 3.903 -22.062 1.00 88.94 87 GLU A CA 1
ATOM 685 C C . GLU A 1 87 ? 19.179 4.804 -22.606 1.00 88.94 87 GLU A C 1
ATOM 687 O O . GLU A 1 87 ? 19.699 4.547 -23.688 1.00 88.94 87 GLU A O 1
ATOM 692 N N . TYR A 1 88 ? 19.646 5.769 -21.809 1.00 90.31 88 TYR A N 1
ATOM 693 C CA . TYR A 1 88 ? 20.815 6.584 -22.140 1.00 90.31 88 TYR A CA 1
ATOM 694 C C . TYR A 1 88 ? 22.053 5.715 -22.414 1.00 90.31 88 TYR A C 1
ATOM 696 O O . TYR A 1 88 ? 22.684 5.840 -23.462 1.00 90.31 88 TYR A O 1
ATOM 704 N N . LEU A 1 89 ? 22.380 4.773 -21.520 1.00 88.06 89 LEU A N 1
ATOM 705 C CA . LEU A 1 89 ? 23.487 3.837 -21.741 1.00 88.06 89 LEU A CA 1
ATOM 706 C C . LEU A 1 89 ? 23.284 3.002 -23.012 1.00 88.06 89 LEU A C 1
ATOM 708 O O . LEU A 1 89 ? 24.240 2.782 -23.747 1.00 88.06 89 LEU A O 1
ATOM 712 N N . ALA A 1 90 ? 22.056 2.573 -23.305 1.00 86.25 90 ALA A N 1
ATOM 713 C CA . ALA A 1 90 ? 21.748 1.824 -24.516 1.00 86.25 90 ALA A CA 1
ATOM 714 C C . ALA A 1 90 ? 21.949 2.647 -25.801 1.00 86.25 90 ALA A C 1
ATOM 716 O O . ALA A 1 90 ? 22.317 2.068 -26.819 1.00 86.25 90 ALA A O 1
ATOM 717 N N . MET A 1 91 ? 21.759 3.972 -25.764 1.00 85.69 91 MET A N 1
ATOM 718 C CA . MET A 1 91 ? 22.060 4.862 -26.896 1.00 85.69 91 MET A CA 1
ATOM 719 C C . MET A 1 91 ? 23.566 5.043 -27.129 1.00 85.69 91 MET A C 1
ATOM 721 O O . MET A 1 91 ? 23.988 5.269 -28.261 1.00 85.69 91 MET A O 1
ATOM 725 N N . HIS A 1 92 ? 24.377 4.961 -26.072 1.00 85.38 92 HIS A N 1
ATOM 726 C CA . HIS A 1 92 ? 25.828 5.173 -26.140 1.00 85.38 92 HIS A CA 1
ATOM 727 C C . HIS A 1 92 ? 26.647 3.888 -26.301 1.00 85.38 92 HIS A C 1
ATOM 729 O O . HIS A 1 92 ? 27.831 3.953 -26.631 1.00 85.38 92 HIS A O 1
ATOM 735 N N . LEU A 1 93 ? 26.044 2.726 -26.063 1.00 85.19 93 LEU A N 1
ATOM 736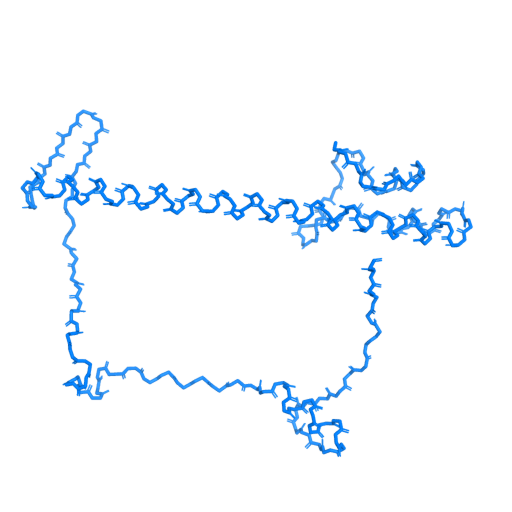 C CA . LEU A 1 93 ? 26.684 1.425 -26.211 1.00 85.19 93 LEU A CA 1
ATOM 737 C C . LEU A 1 93 ? 26.247 0.761 -27.513 1.00 85.19 93 LEU A C 1
ATOM 739 O O . LEU A 1 93 ? 25.092 0.834 -27.920 1.00 85.19 93 LEU A O 1
ATOM 743 N N . GLU A 1 94 ? 27.169 0.049 -28.152 1.00 79.44 94 GLU A N 1
ATOM 744 C CA . GLU A 1 94 ? 26.846 -0.688 -29.367 1.00 79.44 94 GLU A CA 1
ATOM 745 C C . GLU A 1 94 ? 25.940 -1.884 -29.039 1.00 79.44 94 GLU A C 1
ATOM 747 O O . GLU A 1 94 ? 26.316 -2.805 -28.299 1.00 79.44 94 GLU A O 1
ATOM 752 N N . ALA A 1 95 ? 24.725 -1.856 -29.588 1.00 77.88 95 ALA A N 1
ATOM 753 C CA . ALA A 1 95 ? 23.713 -2.870 -29.340 1.00 77.88 95 ALA A CA 1
ATOM 754 C C . ALA A 1 95 ? 24.234 -4.279 -29.666 1.00 77.88 95 ALA A C 1
ATOM 756 O O . ALA A 1 95 ? 24.779 -4.542 -30.736 1.00 77.88 95 ALA A O 1
ATOM 757 N N . GLY A 1 96 ? 24.043 -5.213 -28.733 1.00 72.69 96 GLY A N 1
ATOM 758 C CA . GLY A 1 96 ? 24.414 -6.618 -28.912 1.00 72.69 96 GLY A CA 1
ATOM 759 C C . GLY A 1 96 ? 25.871 -6.957 -28.589 1.00 72.69 96 GLY A C 1
ATOM 760 O O . GLY A 1 96 ? 26.201 -8.143 -28.553 1.00 72.69 96 GLY A O 1
ATOM 761 N N . LYS A 1 97 ? 26.727 -5.974 -28.283 1.00 78.38 97 LYS A N 1
ATOM 762 C CA . LYS A 1 97 ? 28.098 -6.226 -27.814 1.00 78.38 97 LYS A CA 1
ATOM 763 C C . LYS A 1 97 ? 28.190 -6.188 -26.293 1.00 78.38 97 LYS A C 1
ATOM 765 O O . LYS A 1 97 ? 27.513 -5.409 -25.626 1.00 78.38 97 LYS A O 1
ATOM 770 N N . LYS A 1 98 ? 29.033 -7.056 -25.735 1.00 78.56 98 LYS A N 1
ATOM 771 C CA . LYS A 1 98 ? 29.330 -7.070 -24.299 1.00 78.56 98 LYS A CA 1
ATOM 772 C C . LYS A 1 98 ? 30.119 -5.809 -23.944 1.00 78.56 98 LYS A C 1
ATOM 774 O O . LYS A 1 98 ? 31.101 -5.508 -24.617 1.00 78.56 98 LYS A O 1
ATOM 779 N N . ALA A 1 99 ? 29.712 -5.119 -22.886 1.00 78.75 99 ALA A N 1
ATOM 780 C CA . ALA A 1 99 ? 30.457 -3.998 -22.328 1.00 78.75 99 ALA A CA 1
ATOM 781 C C . ALA A 1 99 ? 30.637 -4.243 -20.827 1.00 78.75 99 ALA A C 1
ATOM 783 O O . ALA A 1 99 ? 29.695 -4.127 -20.050 1.00 78.75 99 ALA A O 1
ATOM 784 N N . ASP A 1 100 ? 31.836 -4.641 -20.419 1.00 84.12 100 ASP A N 1
ATOM 785 C CA . ASP A 1 100 ? 32.149 -4.822 -19.004 1.00 84.12 100 ASP A CA 1
ATOM 786 C C . ASP A 1 100 ? 32.934 -3.610 -18.508 1.00 84.12 100 ASP A C 1
ATOM 788 O O . ASP A 1 100 ? 33.858 -3.137 -19.169 1.00 84.12 100 ASP A O 1
ATOM 792 N N . VAL A 1 101 ? 32.569 -3.126 -17.327 1.00 85.00 101 VAL A N 1
ATOM 793 C CA . VAL A 1 101 ? 33.314 -2.118 -16.573 1.00 85.00 101 VAL A CA 1
ATOM 794 C C . VAL A 1 101 ? 33.691 -2.710 -15.212 1.00 85.00 101 VAL A C 1
ATOM 796 O O . VAL A 1 101 ? 33.045 -3.660 -14.766 1.00 85.00 101 VAL A O 1
ATOM 799 N N . PRO A 1 102 ? 34.698 -2.171 -14.501 1.00 89.44 102 PRO A N 1
ATOM 800 C CA . PRO A 1 102 ? 35.115 -2.717 -13.205 1.00 89.44 102 PRO A CA 1
ATOM 801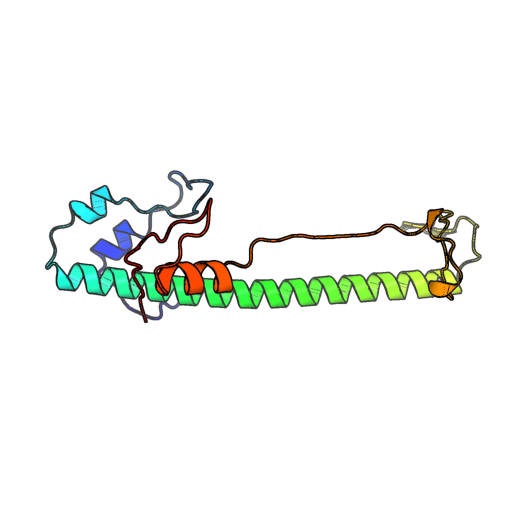 C C . PRO A 1 102 ? 33.979 -2.850 -12.177 1.00 89.44 102 PRO A C 1
ATOM 803 O O . PRO A 1 102 ? 34.037 -3.706 -11.301 1.00 89.44 102 PRO A O 1
ATOM 806 N N . SER A 1 103 ? 32.937 -2.021 -12.292 1.00 84.94 103 SER A N 1
ATOM 807 C CA . SER A 1 103 ? 31.782 -2.000 -11.394 1.00 84.94 103 SER A CA 1
ATOM 808 C C . SER A 1 103 ? 30.582 -2.841 -11.852 1.00 84.94 103 SER A C 1
ATOM 810 O O . SER A 1 103 ? 29.682 -3.067 -11.046 1.00 84.94 103 SER A O 1
ATOM 812 N N . ALA A 1 104 ? 30.513 -3.284 -13.115 1.00 85.88 104 ALA A N 1
ATOM 813 C CA . ALA A 1 104 ? 29.323 -3.944 -13.659 1.00 85.88 104 ALA A CA 1
ATOM 814 C C . ALA A 1 104 ? 29.582 -4.691 -14.979 1.00 85.88 104 ALA A C 1
ATOM 816 O O . ALA A 1 104 ? 30.417 -4.300 -15.791 1.00 85.88 104 ALA A O 1
ATOM 817 N N . GLN A 1 105 ? 28.779 -5.725 -15.239 1.00 84.94 105 GLN A N 1
ATOM 818 C CA . GLN A 1 105 ? 28.724 -6.404 -16.538 1.00 84.94 105 GLN A CA 1
ATOM 819 C C . GLN A 1 105 ? 27.455 -5.999 -17.291 1.00 84.94 105 GLN A C 1
ATOM 821 O O . GLN A 1 105 ? 26.349 -6.237 -16.799 1.00 84.94 105 GLN A O 1
ATOM 826 N N . ILE A 1 106 ? 27.592 -5.438 -18.495 1.00 84.62 106 ILE A N 1
ATOM 827 C CA . ILE A 1 106 ? 26.453 -5.046 -19.334 1.00 84.62 106 ILE A CA 1
ATOM 828 C C . ILE A 1 106 ? 26.230 -6.127 -20.388 1.00 84.62 106 ILE A C 1
ATOM 830 O O . ILE A 1 106 ? 27.090 -6.421 -21.224 1.00 84.62 106 ILE A O 1
ATOM 834 N N . ARG A 1 107 ? 25.044 -6.737 -20.342 1.00 82.50 107 ARG A N 1
ATOM 835 C CA . ARG A 1 107 ? 24.622 -7.790 -21.268 1.00 82.50 107 ARG A CA 1
ATOM 836 C C . ARG A 1 107 ? 23.325 -7.391 -21.947 1.00 82.50 107 ARG A C 1
ATOM 838 O O . ARG A 1 107 ? 22.368 -6.987 -21.292 1.00 82.50 107 ARG A O 1
ATOM 845 N N . TRP A 1 108 ? 23.279 -7.585 -23.256 1.00 81.00 108 TRP A N 1
ATOM 846 C CA . TRP A 1 108 ? 22.059 -7.432 -24.033 1.00 81.00 108 TRP A CA 1
ATOM 847 C C . TRP A 1 108 ? 21.268 -8.733 -24.004 1.00 81.00 108 TRP A C 1
ATOM 849 O O . TRP A 1 108 ? 21.816 -9.808 -24.247 1.00 81.00 108 TRP A O 1
ATOM 859 N N . ARG A 1 109 ? 19.964 -8.635 -23.749 1.00 81.25 109 ARG A N 1
ATOM 860 C CA . ARG A 1 109 ? 19.029 -9.737 -23.977 1.00 81.25 109 ARG A CA 1
ATOM 861 C C . ARG A 1 109 ? 18.207 -9.426 -25.217 1.00 81.25 109 ARG A C 1
ATOM 863 O O . ARG A 1 109 ? 17.725 -8.307 -25.371 1.00 81.25 109 ARG A O 1
ATOM 870 N N . LYS A 1 110 ? 18.019 -10.417 -26.085 1.00 78.62 110 LYS A N 1
ATOM 871 C CA . LYS A 1 110 ? 17.009 -10.314 -27.139 1.00 78.62 110 LYS A CA 1
ATOM 872 C C . LYS A 1 110 ? 15.638 -10.451 -26.484 1.00 78.62 110 LYS A C 1
ATOM 874 O O . LYS A 1 110 ? 15.418 -11.371 -25.700 1.00 78.62 110 LYS A O 1
ATOM 879 N N . SER A 1 111 ? 14.729 -9.540 -26.796 1.00 79.25 111 SER A N 1
ATOM 880 C CA . SER A 1 111 ? 13.322 -9.649 -26.425 1.00 79.25 111 SER A CA 1
ATOM 881 C C . SER A 1 111 ? 12.477 -9.356 -27.649 1.00 79.25 111 SER A C 1
ATOM 883 O O . SER A 1 111 ? 12.716 -8.367 -28.338 1.00 79.25 111 SER A O 1
ATOM 885 N N . THR A 1 112 ? 11.495 -10.207 -27.905 1.00 74.38 112 THR A N 1
ATOM 886 C CA . THR A 1 112 ? 10.556 -10.044 -29.011 1.00 74.38 112 THR A CA 1
ATOM 887 C C . THR A 1 112 ? 9.267 -9.484 -28.436 1.00 74.38 112 THR A C 1
ATOM 889 O O . THR A 1 112 ? 8.671 -10.097 -27.554 1.00 74.38 112 THR A O 1
ATOM 892 N N . VAL A 1 113 ? 8.862 -8.306 -28.904 1.00 74.69 113 VAL A N 1
ATOM 893 C CA . VAL A 1 113 ? 7.591 -7.676 -28.535 1.00 74.69 113 VAL A CA 1
ATOM 894 C C . VAL A 1 113 ? 6.714 -7.664 -29.778 1.00 74.69 113 VAL A C 1
ATOM 896 O O . VAL A 1 113 ? 7.172 -7.289 -30.857 1.00 74.69 113 VAL A O 1
ATOM 899 N N . VAL A 1 114 ? 5.463 -8.100 -29.642 1.00 75.69 114 VAL A N 1
ATOM 900 C CA . VAL A 1 114 ? 4.475 -7.988 -30.718 1.00 75.69 114 VAL A CA 1
ATOM 901 C C . VAL A 1 114 ? 4.011 -6.534 -30.755 1.00 75.69 114 VAL A C 1
ATOM 903 O O . VAL A 1 114 ? 3.324 -6.081 -29.844 1.00 75.69 114 VAL A O 1
ATOM 906 N N . SER A 1 115 ? 4.427 -5.792 -31.779 1.00 75.75 115 SER A N 1
ATOM 907 C CA . SER A 1 115 ? 3.918 -4.443 -32.030 1.00 75.75 115 SER A CA 1
ATOM 908 C C . SER A 1 115 ? 2.581 -4.546 -32.757 1.00 75.75 115 SER A C 1
ATOM 910 O O . SER A 1 115 ? 2.509 -5.131 -33.838 1.00 75.75 115 SER A O 1
ATOM 912 N N . ILE A 1 116 ? 1.528 -3.999 -32.152 1.00 81.62 116 ILE A N 1
ATOM 913 C CA . ILE A 1 116 ? 0.177 -3.960 -32.712 1.00 81.62 116 ILE A CA 1
ATOM 914 C C . ILE A 1 116 ? -0.157 -2.495 -33.023 1.00 81.62 116 ILE A C 1
ATOM 916 O O . ILE A 1 116 ? -0.677 -1.791 -32.163 1.00 81.62 116 ILE A O 1
ATOM 920 N N . PRO A 1 117 ? 0.180 -1.993 -34.224 1.00 76.00 117 PRO A N 1
ATOM 921 C CA . PRO A 1 117 ? -0.132 -0.617 -34.609 1.00 76.00 117 PRO A CA 1
ATOM 922 C C . PRO A 1 117 ? -1.621 -0.405 -34.926 1.00 76.00 117 PRO A C 1
ATOM 924 O O . PRO A 1 117 ? -2.107 0.716 -34.821 1.00 76.00 117 PRO A O 1
ATOM 927 N N . ASP A 1 118 ? -2.344 -1.462 -35.313 1.00 82.31 118 ASP A N 1
ATOM 928 C CA . ASP A 1 118 ? -3.787 -1.416 -35.566 1.00 82.31 118 ASP A CA 1
ATOM 929 C C . ASP A 1 118 ? -4.455 -2.726 -35.133 1.00 82.31 118 ASP A C 1
ATOM 931 O O . ASP A 1 118 ? -4.367 -3.754 -35.809 1.00 82.31 118 ASP A O 1
ATOM 935 N N . GLU A 1 119 ? -5.139 -2.678 -33.992 1.00 76.69 119 GLU A N 1
ATOM 936 C CA . GLU A 1 119 ? -5.876 -3.811 -33.431 1.00 76.69 119 GLU A CA 1
ATOM 937 C C . GLU A 1 119 ? -7.034 -4.261 -34.334 1.00 76.69 119 GLU A C 1
ATOM 939 O O . GLU A 1 119 ? -7.346 -5.446 -34.385 1.00 76.69 119 GLU A O 1
ATOM 944 N N . LYS A 1 120 ? -7.656 -3.370 -35.119 1.00 78.69 120 LYS A N 1
ATOM 945 C CA . LYS A 1 120 ? -8.845 -3.714 -35.926 1.00 78.69 120 LYS A CA 1
ATOM 946 C C . LYS A 1 120 ? -8.524 -4.608 -37.120 1.00 78.69 120 LYS A C 1
ATOM 948 O O . LYS A 1 120 ? -9.415 -5.254 -37.667 1.00 78.69 120 LYS A O 1
ATOM 953 N N . ARG A 1 121 ? -7.256 -4.644 -37.530 1.00 82.75 121 ARG A N 1
ATOM 954 C CA . ARG A 1 121 ? -6.758 -5.512 -38.605 1.00 82.75 121 ARG A CA 1
ATOM 955 C C . ARG A 1 121 ? -6.339 -6.889 -38.105 1.00 82.75 121 ARG A C 1
ATOM 957 O O . ARG A 1 121 ? -6.037 -7.752 -38.927 1.00 82.75 121 ARG A O 1
ATOM 964 N N . ILE A 1 122 ? -6.307 -7.098 -36.789 1.00 82.06 122 ILE A N 1
ATOM 965 C CA . ILE A 1 122 ? -5.972 -8.391 -36.209 1.00 82.06 122 ILE A CA 1
ATOM 966 C C . ILE A 1 122 ? -7.170 -9.336 -36.385 1.00 82.06 122 ILE A C 1
ATOM 968 O O . ILE A 1 122 ? -8.271 -9.029 -35.924 1.00 82.06 122 ILE A O 1
ATOM 972 N N . PRO A 1 123 ? -6.979 -10.503 -37.028 1.00 85.62 123 PRO A N 1
ATOM 973 C CA . PRO A 1 123 ? -8.029 -11.507 -37.137 1.00 85.62 123 PRO A CA 1
ATOM 974 C C . PRO A 1 123 ? -8.539 -11.945 -35.759 1.00 85.62 123 PRO A C 1
ATOM 976 O O . PRO A 1 123 ? -7.752 -12.102 -34.826 1.00 85.62 123 PRO A O 1
ATOM 979 N N . MET A 1 124 ? -9.838 -12.246 -35.646 1.00 77.81 124 MET A N 1
ATOM 980 C CA . MET A 1 124 ? -10.455 -12.685 -34.381 1.00 77.81 124 MET A CA 1
ATOM 981 C C . MET A 1 124 ? -9.743 -13.876 -33.718 1.00 77.81 124 MET A C 1
ATOM 983 O O . MET A 1 124 ? -9.781 -13.987 -32.499 1.00 77.81 124 MET A O 1
ATOM 987 N N . GLY A 1 125 ? -9.052 -14.731 -34.482 1.00 82.44 125 GLY A N 1
ATOM 988 C CA . GLY A 1 125 ? -8.277 -15.854 -33.939 1.00 82.44 125 GLY A CA 1
ATOM 989 C C . GLY A 1 125 ? -7.108 -15.462 -33.021 1.00 82.44 125 GLY A C 1
ATOM 990 O O . GLY A 1 125 ? -6.650 -16.297 -32.249 1.00 82.44 125 GLY A O 1
ATOM 991 N N . PHE A 1 126 ? -6.646 -14.208 -33.063 1.00 78.44 126 PHE A N 1
ATOM 992 C CA . PHE A 1 126 ? -5.601 -13.674 -32.176 1.00 78.44 126 PHE A CA 1
ATOM 993 C C . PHE A 1 126 ? -6.161 -12.745 -31.084 1.00 78.44 126 PHE A C 1
ATOM 995 O O . PHE A 1 126 ? -5.403 -12.228 -30.265 1.00 78.44 126 PHE A O 1
ATOM 1002 N N . MET A 1 127 ? -7.480 -12.528 -31.062 1.00 78.38 127 MET A N 1
ATOM 1003 C CA . MET A 1 127 ? -8.150 -11.692 -30.072 1.00 78.38 127 MET A CA 1
ATOM 1004 C C . MET A 1 127 ? -8.555 -12.524 -28.859 1.00 78.38 127 MET A C 1
ATOM 1006 O O . MET A 1 127 ? -9.206 -13.560 -28.984 1.00 78.38 127 MET A O 1
ATOM 1010 N N . LYS A 1 128 ? -8.236 -12.040 -27.658 1.00 79.88 128 LYS A N 1
ATOM 1011 C CA . LYS A 1 128 ? -8.748 -12.615 -26.412 1.00 79.88 128 LYS A CA 1
ATOM 1012 C C . LYS A 1 128 ? -9.975 -11.828 -25.963 1.00 79.88 128 LYS A C 1
ATOM 1014 O O . LYS A 1 128 ? -9.850 -10.689 -25.523 1.00 79.88 128 LYS A O 1
ATOM 1019 N N . GLN A 1 129 ? -11.156 -12.437 -26.034 1.00 78.06 129 GLN A N 1
ATOM 1020 C CA . GLN A 1 129 ? -12.361 -11.850 -25.449 1.00 78.06 129 GLN A CA 1
ATOM 1021 C C . GLN A 1 129 ? -12.328 -12.011 -23.927 1.00 78.06 129 GLN A C 1
ATOM 1023 O O . GLN A 1 129 ? -12.273 -13.124 -23.406 1.00 78.06 129 GLN A O 1
ATOM 1028 N N . VAL A 1 130 ? -12.357 -10.891 -23.208 1.00 75.69 130 VAL A N 1
ATOM 1029 C CA . VAL A 1 130 ? -12.476 -10.869 -21.747 1.00 75.69 130 VAL A CA 1
ATOM 1030 C C . VAL A 1 130 ? -13.905 -10.462 -21.403 1.00 75.69 130 VAL A C 1
ATOM 1032 O O . VAL A 1 130 ? -14.216 -9.280 -21.302 1.00 75.69 130 VAL A O 1
ATOM 1035 N N . ILE A 1 131 ? -14.791 -11.446 -21.243 1.00 78.81 131 ILE A N 1
ATOM 1036 C CA . ILE A 1 131 ? -16.151 -11.227 -20.738 1.00 78.81 131 ILE A CA 1
ATOM 1037 C C . ILE A 1 131 ? -16.102 -11.449 -19.230 1.00 78.81 131 ILE A C 1
ATOM 1039 O O . ILE A 1 131 ? -15.913 -12.569 -18.763 1.00 78.81 131 ILE A O 1
ATOM 1043 N N . THR A 1 132 ? -16.211 -10.369 -18.460 1.00 77.19 132 THR A N 1
ATOM 1044 C CA . THR A 1 132 ? -16.256 -10.442 -16.997 1.00 77.19 132 THR A CA 1
ATOM 1045 C C . THR A 1 132 ? -17.677 -10.171 -16.531 1.00 77.19 132 THR A C 1
ATOM 1047 O O . THR A 1 132 ? -18.125 -9.029 -16.536 1.00 77.19 132 THR A O 1
ATOM 1050 N N . THR A 1 133 ? -18.377 -11.220 -16.105 1.00 76.06 133 THR A N 1
ATOM 1051 C CA . THR A 1 133 ? -19.696 -11.106 -15.475 1.00 76.06 133 THR A CA 1
ATOM 1052 C C . THR A 1 133 ? -19.508 -11.060 -13.965 1.00 76.06 133 THR A C 1
ATOM 1054 O O . THR A 1 133 ? -19.017 -12.014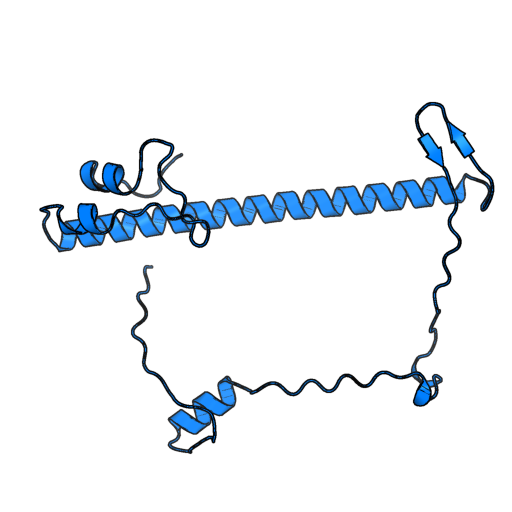 -13.364 1.00 76.06 133 THR A O 1
ATOM 1057 N N . LYS A 1 134 ? -19.870 -9.935 -13.346 1.00 82.50 134 LYS A N 1
ATOM 1058 C CA . LYS A 1 134 ? -19.838 -9.753 -11.890 1.00 82.50 134 LYS A CA 1
ATOM 1059 C C . LYS A 1 134 ? -21.251 -9.462 -11.385 1.00 82.50 134 LYS A C 1
ATOM 1061 O O . LYS A 1 134 ? -21.959 -8.706 -12.046 1.00 82.50 134 LYS A O 1
ATOM 1066 N N . PRO A 1 135 ? -21.659 -10.020 -10.231 1.00 80.62 135 PRO A N 1
ATOM 1067 C CA . PRO A 1 135 ? -22.916 -9.647 -9.598 1.00 80.62 135 PRO A CA 1
ATOM 1068 C C . PRO A 1 135 ? -22.921 -8.154 -9.265 1.00 80.62 135 PRO A C 1
ATOM 1070 O O . PRO A 1 135 ? -22.025 -7.670 -8.565 1.00 80.62 135 PRO A O 1
ATOM 1073 N N . ASP A 1 136 ? -23.933 -7.434 -9.740 1.00 85.25 136 ASP A N 1
ATOM 1074 C CA . ASP A 1 136 ? -24.148 -6.043 -9.358 1.00 85.25 136 ASP A CA 1
ATOM 1075 C C . ASP A 1 136 ? -24.822 -5.995 -7.985 1.00 85.25 136 ASP A C 1
ATOM 1077 O O . ASP A 1 136 ? -26.037 -6.128 -7.843 1.00 85.25 136 ASP A O 1
ATOM 1081 N N . LYS A 1 137 ? -24.006 -5.823 -6.945 1.00 85.50 137 LYS A N 1
ATOM 1082 C CA . LYS A 1 137 ? -24.480 -5.786 -5.559 1.00 85.50 137 LYS A CA 1
ATOM 1083 C C . LYS A 1 137 ? -25.418 -4.611 -5.276 1.00 85.50 137 LYS A C 1
ATOM 1085 O O . LYS A 1 137 ? -26.179 -4.704 -4.319 1.00 85.50 137 LYS A O 1
ATOM 1090 N N . ILE A 1 138 ? -25.358 -3.525 -6.051 1.00 84.94 138 ILE A N 1
ATOM 1091 C CA . ILE A 1 138 ? -26.216 -2.351 -5.855 1.00 84.94 138 ILE A CA 1
ATOM 1092 C C . ILE A 1 138 ? -27.616 -2.688 -6.355 1.00 84.94 138 ILE A C 1
ATOM 1094 O O . ILE A 1 138 ? -28.559 -2.658 -5.569 1.00 84.94 138 ILE A O 1
ATOM 1098 N N . LEU A 1 139 ? -27.727 -3.145 -7.606 1.00 84.19 139 LEU A N 1
ATOM 1099 C CA . LEU A 1 139 ? -29.007 -3.571 -8.177 1.00 84.19 139 LEU A CA 1
ATOM 1100 C C . LEU A 1 139 ? -29.643 -4.712 -7.378 1.00 84.19 139 LEU A C 1
ATOM 1102 O O . LEU A 1 139 ? -30.835 -4.675 -7.087 1.00 84.19 139 LEU A O 1
ATOM 1106 N N . ILE A 1 140 ? -28.846 -5.702 -6.964 1.00 86.69 140 ILE A N 1
ATOM 1107 C CA . ILE A 1 140 ? -29.330 -6.812 -6.134 1.00 86.69 140 ILE A CA 1
ATOM 1108 C C . ILE A 1 140 ? -29.877 -6.293 -4.798 1.00 86.69 140 ILE A C 1
ATOM 1110 O O . ILE A 1 140 ? -30.955 -6.705 -4.373 1.00 86.69 140 ILE A O 1
ATOM 1114 N N . LYS A 1 141 ? -29.165 -5.373 -4.137 1.00 85.56 141 LYS A N 1
ATOM 1115 C CA . LYS A 1 141 ? -29.603 -4.767 -2.874 1.00 85.56 141 LYS A CA 1
ATOM 1116 C C . LYS A 1 141 ? -30.890 -3.960 -3.046 1.00 85.56 141 LYS A C 1
ATOM 1118 O O . LYS A 1 141 ? -31.754 -4.034 -2.175 1.00 85.56 141 LYS A O 1
ATOM 1123 N N . ASP A 1 142 ? -31.026 -3.222 -4.141 1.00 87.19 142 ASP A N 1
ATOM 1124 C CA . ASP A 1 142 ? -32.209 -2.406 -4.419 1.00 87.19 142 ASP A CA 1
ATOM 1125 C C . ASP A 1 142 ? -33.435 -3.277 -4.742 1.00 87.19 142 ASP A C 1
ATOM 1127 O O . ASP A 1 142 ? -34.506 -3.045 -4.181 1.00 87.19 142 ASP A O 1
ATOM 1131 N N . CYS A 1 143 ? -33.274 -4.346 -5.532 1.00 84.81 143 CYS A N 1
ATOM 1132 C CA . CYS A 1 143 ? -34.324 -5.342 -5.779 1.00 84.81 143 CYS A CA 1
ATOM 1133 C C . CYS A 1 143 ? -34.781 -6.037 -4.487 1.00 84.81 143 CYS A C 1
ATOM 1135 O O . CYS A 1 143 ? -35.982 -6.111 -4.223 1.00 84.81 143 CYS A O 1
ATOM 1137 N N . LEU A 1 144 ? -33.836 -6.492 -3.655 1.00 86.69 144 LEU A N 1
ATOM 1138 C CA . LEU A 1 144 ? -34.151 -7.126 -2.370 1.00 86.69 144 LEU A CA 1
ATOM 1139 C C . LEU A 1 144 ? -34.870 -6.158 -1.415 1.00 86.69 144 LEU A C 1
ATOM 1141 O O . LEU A 1 144 ? -35.800 -6.561 -0.721 1.00 86.69 144 LEU A O 1
ATOM 1145 N N . ARG A 1 145 ? -34.498 -4.869 -1.407 1.00 86.38 145 ARG A N 1
ATOM 1146 C CA . ARG A 1 145 ? -35.194 -3.822 -0.632 1.00 86.38 145 ARG A CA 1
ATOM 1147 C C . ARG A 1 145 ? -36.594 -3.514 -1.154 1.00 86.38 145 ARG A C 1
ATOM 1149 O O . ARG A 1 145 ? -37.472 -3.201 -0.359 1.00 86.38 145 ARG A O 1
ATOM 1156 N N . ALA A 1 146 ? -36.810 -3.620 -2.462 1.00 86.25 146 ALA A N 1
ATOM 1157 C CA . ALA A 1 146 ? -38.117 -3.452 -3.093 1.00 86.25 146 ALA A CA 1
ATOM 1158 C C . ALA A 1 146 ? -39.055 -4.663 -2.893 1.00 86.25 146 ALA A C 1
ATOM 1160 O O . ALA A 1 146 ? -40.153 -4.684 -3.446 1.00 86.25 146 ALA A O 1
ATOM 1161 N N . GLY A 1 147 ? -38.637 -5.678 -2.124 1.00 80.62 147 GLY A N 1
ATOM 1162 C CA . GLY A 1 147 ? -39.419 -6.887 -1.859 1.00 80.62 147 GLY A CA 1
ATOM 1163 C C . GLY A 1 147 ? -39.353 -7.935 -2.974 1.00 80.62 147 GLY A C 1
ATOM 1164 O O . GLY A 1 147 ? -40.093 -8.915 -2.928 1.00 80.62 147 GLY A O 1
ATOM 1165 N N . GLN A 1 148 ? -38.480 -7.757 -3.971 1.00 82.44 148 GLN A N 1
ATOM 1166 C CA . GLN A 1 148 ? -38.247 -8.753 -5.014 1.00 82.44 148 GLN A CA 1
ATOM 1167 C C . GLN A 1 148 ? -37.200 -9.769 -4.558 1.00 82.44 148 GLN A C 1
ATOM 1169 O O . GLN A 1 148 ? -36.161 -9.413 -4.007 1.00 82.44 148 GLN A O 1
ATOM 1174 N N . THR A 1 149 ? -37.438 -11.049 -4.826 1.00 77.69 149 THR A N 1
ATOM 1175 C CA . THR A 1 149 ? -36.477 -12.115 -4.525 1.00 77.69 149 THR A CA 1
ATOM 1176 C C . THR A 1 149 ? -35.432 -12.232 -5.630 1.00 77.69 149 THR A C 1
ATOM 1178 O O . THR A 1 149 ? -35.784 -12.457 -6.788 1.00 77.69 149 THR A O 1
ATOM 1181 N N . VAL A 1 150 ? -34.149 -12.155 -5.270 1.00 85.12 150 VAL A N 1
ATOM 1182 C CA . VAL A 1 150 ? -33.027 -12.455 -6.171 1.00 85.12 150 VAL A CA 1
ATOM 1183 C C . VAL A 1 150 ? -32.436 -13.815 -5.778 1.00 85.12 150 VAL A C 1
ATOM 1185 O O . VAL A 1 150 ? -31.868 -13.927 -4.690 1.00 85.12 150 VAL A O 1
ATOM 1188 N N . PRO A 1 151 ? -32.549 -14.864 -6.617 1.00 84.06 151 PRO A N 1
ATOM 1189 C CA . PRO A 1 151 ? -31.959 -16.166 -6.319 1.00 84.06 151 PRO A CA 1
ATOM 1190 C C . PRO A 1 151 ? -30.455 -16.057 -6.036 1.00 84.06 151 PRO A C 1
ATOM 1192 O O . PRO A 1 151 ? -29.704 -15.498 -6.832 1.00 84.06 151 PRO A O 1
ATOM 1195 N N . GLY A 1 152 ? -30.020 -16.595 -4.895 1.00 81.38 152 GLY A N 1
ATOM 1196 C CA . GLY A 1 152 ? -28.616 -16.569 -4.475 1.00 81.38 152 GLY A CA 1
ATOM 1197 C C . GLY A 1 152 ? -28.163 -15.294 -3.754 1.00 81.38 152 GLY A C 1
ATOM 1198 O O . GLY A 1 152 ? -26.976 -15.173 -3.463 1.00 81.38 152 GLY A O 1
ATOM 1199 N N . ALA A 1 153 ? -29.068 -14.362 -3.434 1.00 80.56 153 ALA A N 1
ATOM 1200 C CA . ALA A 1 153 ? -28.758 -13.189 -2.622 1.00 80.56 153 ALA A CA 1
ATOM 1201 C C . ALA A 1 153 ? -29.787 -12.985 -1.501 1.00 80.56 153 ALA A C 1
ATOM 1203 O O . ALA A 1 153 ? -30.993 -13.094 -1.712 1.00 80.56 153 ALA A O 1
ATOM 1204 N N . THR A 1 154 ? -29.299 -12.656 -0.308 1.00 83.12 154 THR A N 1
ATOM 1205 C CA . THR A 1 154 ? -30.108 -12.348 0.876 1.00 83.12 154 THR A CA 1
ATOM 1206 C C . THR A 1 154 ? -29.661 -11.022 1.478 1.00 83.12 154 THR A C 1
ATOM 1208 O O . THR A 1 154 ? -28.500 -10.622 1.359 1.00 83.12 154 THR A O 1
ATOM 1211 N N . LEU A 1 155 ? -30.597 -10.313 2.109 1.00 84.50 155 LEU A N 1
ATOM 1212 C CA . LEU A 1 155 ? -30.284 -9.111 2.870 1.00 84.50 155 LEU A CA 1
ATOM 1213 C C . LEU A 1 155 ? -29.966 -9.523 4.315 1.00 84.50 155 LEU A C 1
ATOM 1215 O O . LEU A 1 155 ? -30.830 -10.057 5.002 1.00 84.50 155 LEU A O 1
ATOM 1219 N N . GLU A 1 156 ? -28.741 -9.274 4.771 1.00 84.94 156 GLU A N 1
ATOM 1220 C CA . GLU A 1 156 ? -28.366 -9.400 6.183 1.00 84.94 156 GLU A CA 1
ATOM 1221 C C . GLU A 1 156 ? -28.269 -8.006 6.808 1.00 84.94 156 GLU A C 1
ATOM 1223 O O . GLU A 1 156 ? -27.503 -7.159 6.336 1.00 84.94 156 GLU A O 1
ATOM 1228 N N . GLU A 1 157 ? -29.019 -7.765 7.883 1.00 80.50 157 GLU A N 1
ATOM 1229 C CA . GLU A 1 157 ? -28.867 -6.556 8.689 1.00 80.50 157 GLU A CA 1
ATOM 1230 C C . GLU A 1 157 ? -27.730 -6.744 9.696 1.00 80.50 157 GLU A C 1
ATOM 1232 O O . GLU A 1 157 ? -27.738 -7.666 10.510 1.00 80.50 157 GLU A O 1
ATOM 1237 N N . LYS A 1 158 ? -26.731 -5.860 9.629 1.00 85.25 158 LYS A N 1
ATOM 1238 C CA . LYS A 1 158 ? -25.599 -5.825 10.559 1.00 85.25 158 LYS A CA 1
ATOM 1239 C C . LYS A 1 158 ? -25.540 -4.457 11.211 1.00 85.25 158 LYS A C 1
ATOM 1241 O O . LYS A 1 158 ? -25.630 -3.434 10.531 1.00 85.25 158 LYS A O 1
ATOM 1246 N N . GLN A 1 159 ? -25.384 -4.444 12.528 1.00 80.62 159 GLN A N 1
ATOM 1247 C CA . GLN A 1 159 ? -25.099 -3.224 13.268 1.00 80.62 159 GLN A CA 1
ATOM 1248 C C . GLN A 1 159 ? -23.595 -2.974 13.199 1.00 80.62 159 GLN A C 1
ATOM 1250 O O . GLN A 1 159 ? -22.808 -3.750 13.732 1.00 80.62 159 GLN A O 1
ATOM 1255 N N . ASN A 1 160 ? -23.203 -1.905 12.510 1.00 82.56 160 ASN A N 1
ATOM 1256 C CA . ASN A 1 160 ? -21.804 -1.515 12.384 1.00 82.56 160 ASN A CA 1
ATOM 1257 C C . ASN A 1 160 ? -21.517 -0.362 13.347 1.00 82.56 160 ASN A C 1
ATOM 1259 O O . ASN A 1 160 ? -22.198 0.665 13.306 1.00 82.56 160 ASN A O 1
ATOM 1263 N N . LEU A 1 161 ? -20.502 -0.524 14.193 1.00 82.88 161 LEU A N 1
ATOM 1264 C CA . LEU A 1 161 ? -20.010 0.545 15.054 1.00 82.88 161 LEU A CA 1
ATOM 1265 C C . LEU A 1 161 ? -19.242 1.567 14.200 1.00 82.88 161 LEU A C 1
ATOM 1267 O O . LEU A 1 161 ? -18.336 1.200 13.457 1.00 82.88 161 LEU A O 1
ATOM 1271 N N . SER A 1 162 ? -19.597 2.849 14.307 1.00 77.69 162 SER A N 1
ATOM 1272 C CA . SER A 1 162 ? -18.875 3.956 13.670 1.00 77.69 162 SER A CA 1
ATOM 1273 C C . SER A 1 162 ? -18.425 4.932 14.746 1.00 77.69 162 SER A C 1
ATOM 1275 O O . SER A 1 162 ? -19.256 5.449 15.488 1.00 77.69 162 SER A O 1
ATOM 1277 N N . ILE A 1 163 ? -17.128 5.225 14.783 1.00 80.38 163 ILE A N 1
ATOM 1278 C CA . ILE A 1 163 ? -16.538 6.237 15.663 1.00 80.38 163 ILE A CA 1
ATOM 1279 C C . ILE A 1 1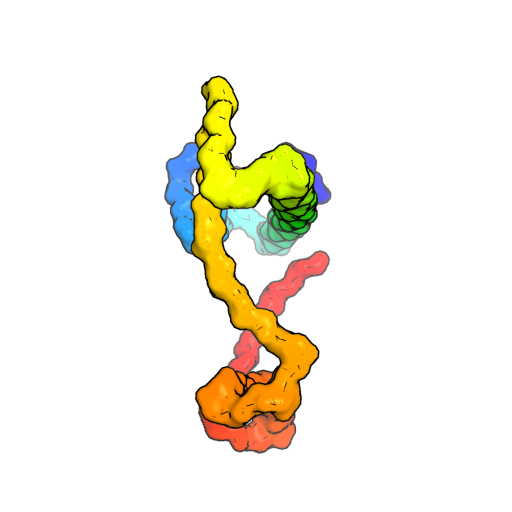63 ? -16.129 7.415 14.778 1.00 80.38 163 ILE A C 1
ATOM 1281 O O . ILE A 1 163 ? -15.442 7.218 13.778 1.00 80.38 163 ILE A O 1
ATOM 1285 N N . LYS A 1 164 ? -16.636 8.607 15.104 1.00 71.94 164 LYS A N 1
ATOM 1286 C CA . LYS A 1 164 ? -16.343 9.880 14.430 1.00 71.94 164 LYS A CA 1
ATOM 1287 C C . LYS A 1 164 ? -15.707 10.832 15.424 1.00 71.94 164 LYS A C 1
ATOM 1289 O O . LYS A 1 164 ? -16.155 10.846 16.593 1.00 71.94 164 LYS A O 1
#

Radius of gyration: 28.89 Å; chains: 1; bounding box: 74×30×76 Å

pLDDT: mean 79.55, std 12.68, range [37.97, 95.88]

Foldseek 3Di:
DDQPDDADPQVVPQQDDDPDDDQPPPPRGPHPVVSLVPDDDDPVSSVVRVLSVVVRVVVVVVVVVVVVVVVVVVVVVVVVVVVVVVVVVVVVDDAQDWDDDPVDTDHDDDDDDDDCPDPVPDPPVPDDDDDDDDDPPVVCVVCVVVVHDDPPDDDDDDDDDDRD